Protein AF-A0A3C0ADA9-F1 (afdb_monomer)

pLDDT: mean 88.74, std 12.36, range [46.91, 98.25]

Sequence (125 aa):
QNPIEQEGTYPLPEAQMDRFLLYVNVDYPVSENELAILRLVRKEKASQGQQLPTPVPQEAIFAARKQIFDIQVAAAAEQYIVDLVLATRHPDRFEGKLSHWIRLGASPRGTLALDAAARAHAWLN

Foldseek 3Di:
DPPDDPPDDDPDPPVRVLVDLDDDDDDDDDPVVVVVVVVVVVVVVVDDDDPDPDDDDPVVVVVLVVQLVPDDDDPVVLVVLVVVQVCLVPVVVDDDCSVVVRPDTRDVSSSVSCSSVVSNVVSVD

Structure (mmCIF, N/CA/C/O backbone):
data_AF-A0A3C0ADA9-F1
#
_entry.id   AF-A0A3C0ADA9-F1
#
loop_
_atom_site.group_PDB
_atom_site.id
_atom_site.type_symbol
_atom_site.label_atom_id
_atom_site.label_alt_id
_atom_site.label_comp_id
_atom_site.label_asym_id
_atom_site.label_entity_id
_atom_site.label_seq_id
_atom_site.pdbx_PDB_ins_code
_atom_site.Cartn_x
_atom_site.Cartn_y
_atom_site.Cartn_z
_atom_site.occupancy
_atom_site.B_iso_or_equiv
_atom_site.auth_seq_id
_atom_site.auth_comp_id
_atom_site.auth_asym_id
_atom_site.auth_atom_id
_atom_site.pdbx_PDB_model_num
ATOM 1 N N . GLN A 1 1 ? -5.034 15.742 4.633 1.00 48.56 1 GLN A N 1
ATOM 2 C CA . GLN A 1 1 ? -4.934 17.203 4.435 1.00 48.56 1 GLN A CA 1
ATOM 3 C C . GLN A 1 1 ? -6.313 17.760 4.721 1.00 48.56 1 GLN A C 1
ATOM 5 O O . GLN A 1 1 ? -7.262 17.198 4.193 1.00 48.56 1 GLN A O 1
ATOM 10 N N . ASN A 1 2 ? -6.443 18.745 5.611 1.00 46.91 2 ASN A N 1
ATOM 11 C CA . ASN A 1 2 ? -7.741 19.350 5.903 1.00 46.91 2 ASN A CA 1
ATOM 12 C C . ASN A 1 2 ? 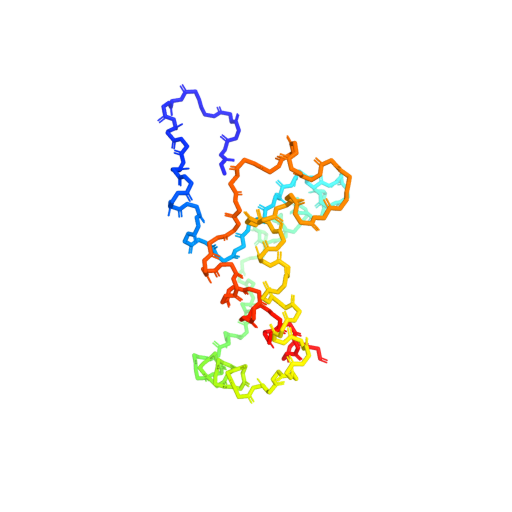-8.020 20.411 4.820 1.00 46.91 2 ASN A C 1
ATOM 14 O O . ASN A 1 2 ? -7.253 21.370 4.743 1.00 46.91 2 ASN A O 1
ATOM 18 N N . PRO A 1 3 ? -9.035 20.259 3.952 1.00 53.28 3 PRO A N 1
ATOM 19 C CA . PRO A 1 3 ? -9.200 21.117 2.771 1.00 53.28 3 PRO A CA 1
ATOM 20 C C . PRO A 1 3 ? -9.536 22.591 3.070 1.00 53.28 3 PRO A C 1
ATOM 22 O O . PRO A 1 3 ? -9.662 23.376 2.135 1.00 53.28 3 PRO A O 1
ATOM 25 N N . ILE A 1 4 ? -9.731 22.967 4.341 1.00 53.97 4 ILE A N 1
ATOM 26 C CA . ILE A 1 4 ? -10.377 24.230 4.749 1.00 53.97 4 ILE A CA 1
ATOM 27 C C . ILE A 1 4 ? -9.497 25.077 5.698 1.00 53.97 4 ILE A C 1
ATOM 29 O O . ILE A 1 4 ? -9.974 26.033 6.302 1.00 53.97 4 ILE A O 1
ATOM 33 N N . GLU A 1 5 ? -8.206 24.780 5.855 1.00 51.12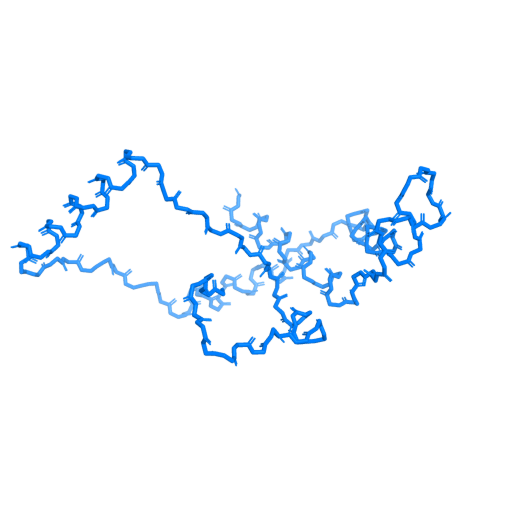 5 GLU A N 1
ATOM 34 C CA . GLU A 1 5 ? -7.333 25.584 6.728 1.00 51.12 5 GLU A CA 1
ATOM 35 C C . GLU A 1 5 ? -6.620 26.698 5.941 1.00 51.12 5 GLU A C 1
ATOM 37 O O . GLU A 1 5 ? -5.759 26.441 5.103 1.00 51.12 5 GLU A O 1
ATOM 42 N N . GLN A 1 6 ? -6.999 27.955 6.219 1.00 53.78 6 GLN A N 1
ATOM 43 C CA . GLN A 1 6 ? -6.448 29.179 5.607 1.00 53.78 6 GLN A CA 1
ATOM 44 C C . GLN A 1 6 ? -5.078 29.605 6.175 1.00 53.78 6 GLN A C 1
ATOM 46 O O . GLN A 1 6 ? -4.526 30.623 5.760 1.00 53.78 6 GLN A O 1
ATOM 51 N N . GLU A 1 7 ? -4.496 28.830 7.089 1.00 55.28 7 GLU A N 1
ATOM 52 C CA . GLU A 1 7 ? -3.174 29.094 7.654 1.00 55.28 7 GLU A CA 1
ATOM 53 C C . GLU A 1 7 ? -2.134 28.142 7.054 1.00 55.28 7 GLU A C 1
ATOM 55 O O . GLU A 1 7 ? -2.023 26.988 7.450 1.00 55.28 7 GLU A O 1
ATOM 60 N N . GLY A 1 8 ? -1.365 28.639 6.079 1.00 55.75 8 GLY A N 1
ATOM 61 C CA . GLY A 1 8 ? 0.023 28.229 5.826 1.00 55.75 8 GLY A CA 1
ATOM 62 C C . GLY A 1 8 ? 0.356 26.732 5.848 1.00 55.75 8 GLY A C 1
ATOM 63 O O . GLY A 1 8 ? 1.415 26.361 6.354 1.00 55.75 8 GLY A O 1
ATOM 64 N N . THR A 1 9 ? -0.491 25.860 5.302 1.00 60.62 9 THR A N 1
ATOM 65 C CA . THR A 1 9 ? -0.131 24.450 5.140 1.00 60.62 9 THR A CA 1
ATOM 66 C C . THR A 1 9 ? 0.785 24.306 3.929 1.00 60.62 9 THR A C 1
ATOM 68 O O . THR A 1 9 ? 0.361 24.355 2.777 1.00 60.62 9 THR A O 1
ATOM 71 N N . TYR A 1 10 ? 2.083 24.144 4.187 1.00 67.81 10 TYR A N 1
ATOM 72 C CA . TYR A 1 10 ? 3.028 23.774 3.140 1.00 67.81 10 TYR A CA 1
ATOM 73 C C . TYR A 1 10 ? 2.737 22.329 2.724 1.00 67.81 10 TYR A C 1
ATOM 75 O O . TYR A 1 10 ? 2.815 21.435 3.576 1.00 67.81 10 TYR A O 1
ATOM 83 N N . PRO A 1 11 ? 2.383 22.065 1.452 1.00 69.62 11 PRO A N 1
ATOM 84 C CA . PRO A 1 11 ? 2.209 20.697 0.998 1.00 69.62 11 PRO A CA 1
ATOM 85 C C . PRO A 1 11 ? 3.509 19.929 1.242 1.00 69.62 11 PRO A C 1
ATOM 87 O O . PRO A 1 11 ? 4.607 20.451 1.033 1.00 69.62 11 PRO A O 1
ATOM 90 N N . LEU A 1 12 ? 3.378 18.691 1.723 1.00 80.12 12 LEU A N 1
ATOM 91 C CA . LEU A 1 12 ? 4.521 17.796 1.872 1.00 80.12 12 LEU A CA 1
ATOM 92 C C . LEU A 1 12 ? 5.222 17.687 0.513 1.00 80.12 12 LEU A C 1
ATOM 94 O O . LEU A 1 12 ? 4.558 17.323 -0.458 1.00 80.12 12 LEU A O 1
ATOM 98 N N . PRO A 1 13 ? 6.535 17.964 0.434 1.00 84.06 13 PRO A N 1
ATOM 99 C CA . PRO A 1 13 ? 7.279 17.759 -0.798 1.00 84.06 13 PRO A CA 1
ATOM 100 C C . PRO A 1 13 ? 7.132 16.315 -1.279 1.00 84.06 13 PRO A C 1
ATOM 102 O O . PRO A 1 13 ? 7.032 15.389 -0.470 1.00 84.0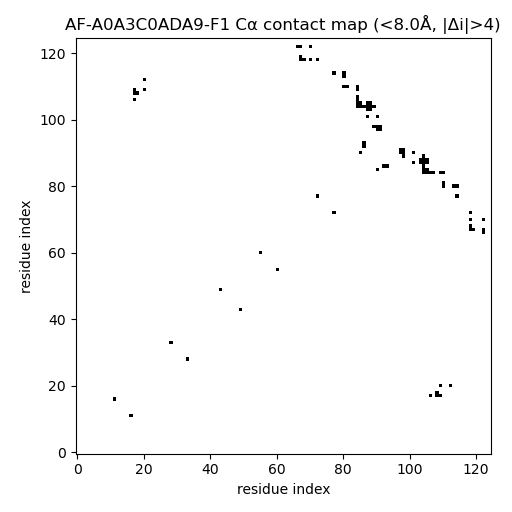6 13 PRO A O 1
ATOM 105 N N . GLU A 1 14 ? 7.203 16.093 -2.584 1.00 82.25 14 GLU A N 1
ATOM 106 C CA . GLU A 1 14 ? 7.002 14.785 -3.212 1.00 82.25 14 GLU A CA 1
ATOM 107 C C . GLU A 1 14 ? 7.980 13.737 -2.660 1.00 82.25 14 GLU A C 1
ATOM 109 O O . GLU A 1 14 ? 7.602 12.602 -2.381 1.00 82.25 14 GLU A O 1
ATOM 114 N N . ALA A 1 15 ? 9.222 14.145 -2.381 1.00 83.75 15 ALA A N 1
ATOM 115 C CA . ALA A 1 15 ? 10.231 13.290 -1.755 1.00 83.75 15 ALA A CA 1
ATOM 116 C C . ALA A 1 15 ? 9.860 12.836 -0.327 1.00 83.75 15 ALA A C 1
ATOM 118 O O . ALA A 1 15 ? 10.354 11.814 0.152 1.00 83.75 15 ALA A O 1
ATOM 119 N N . GLN A 1 16 ? 9.019 13.597 0.379 1.00 86.00 16 GLN A N 1
ATOM 120 C CA . GLN A 1 16 ? 8.466 13.200 1.675 1.00 86.00 16 GLN A CA 1
ATOM 121 C C . GLN A 1 16 ? 7.227 12.322 1.501 1.00 86.00 16 GLN A C 1
ATOM 123 O O . GLN A 1 16 ? 7.071 11.354 2.241 1.00 86.00 16 GLN A O 1
ATOM 128 N N . MET A 1 17 ? 6.379 12.612 0.510 1.00 86.88 17 MET A N 1
ATOM 129 C CA . MET A 1 17 ? 5.213 11.780 0.193 1.00 86.88 17 MET A CA 1
ATOM 130 C C . MET A 1 17 ? 5.609 10.354 -0.208 1.00 86.88 17 MET A C 1
ATOM 132 O O . MET A 1 17 ? 4.977 9.400 0.232 1.00 86.88 17 MET A O 1
ATOM 136 N N . ASP A 1 18 ? 6.717 10.196 -0.933 1.00 91.19 18 ASP A N 1
ATOM 137 C CA . ASP A 1 18 ? 7.283 8.898 -1.330 1.00 91.19 18 ASP A CA 1
ATOM 138 C C . ASP A 1 18 ? 7.676 8.005 -0.132 1.00 91.19 18 ASP A C 1
ATOM 140 O O . ASP A 1 18 ? 7.958 6.809 -0.270 1.00 91.19 18 ASP A O 1
ATOM 144 N N . ARG A 1 19 ? 7.696 8.566 1.090 1.00 92.31 19 ARG A N 1
ATOM 145 C CA . ARG A 1 19 ? 7.944 7.791 2.306 1.00 92.31 19 ARG A CA 1
ATOM 146 C C . ARG A 1 19 ? 6.732 7.016 2.815 1.00 92.31 19 ARG A C 1
ATOM 148 O O . ARG A 1 19 ? 6.930 6.063 3.572 1.00 92.31 19 ARG A O 1
ATOM 155 N N . PHE A 1 20 ? 5.526 7.385 2.399 1.00 94.06 20 PHE A N 1
ATOM 156 C CA . PHE A 1 20 ? 4.292 6.723 2.803 1.00 94.06 20 PHE A CA 1
ATOM 157 C C . PHE A 1 20 ? 4.004 5.515 1.908 1.00 94.06 20 PHE A C 1
ATOM 159 O O . PHE A 1 20 ? 4.225 5.560 0.703 1.00 94.06 20 PHE A O 1
ATOM 166 N N . LEU A 1 21 ? 3.514 4.424 2.507 1.00 93.94 21 LEU A N 1
ATOM 167 C CA . LEU A 1 21 ? 3.216 3.185 1.777 1.00 93.94 21 LEU A CA 1
ATOM 168 C C . LEU A 1 21 ? 2.016 3.351 0.834 1.00 93.94 21 LEU A C 1
ATOM 170 O O . LEU A 1 21 ? 2.036 2.852 -0.285 1.00 93.94 21 LEU A O 1
ATOM 174 N N . LEU A 1 22 ? 0.967 4.024 1.312 1.00 92.94 22 LEU A N 1
ATOM 175 C CA . LEU A 1 22 ? -0.305 4.185 0.616 1.00 92.94 22 LEU A CA 1
ATOM 176 C C . LEU A 1 22 ? -0.789 5.626 0.741 1.00 92.94 22 LEU A C 1
ATOM 178 O O . LEU A 1 22 ? -0.654 6.253 1.794 1.00 92.94 22 LEU A O 1
ATOM 182 N N . TYR A 1 23 ? -1.409 6.111 -0.329 1.00 91.12 23 TYR A N 1
ATOM 183 C CA . TYR A 1 23 ? -2.228 7.313 -0.317 1.00 91.12 23 TYR A CA 1
ATOM 184 C C . TYR A 1 23 ? -3.699 6.891 -0.331 1.00 91.12 23 TYR A C 1
ATOM 186 O O . TYR A 1 23 ? -4.131 6.191 -1.245 1.00 91.12 23 TYR A O 1
ATOM 194 N N . VAL A 1 24 ? -4.459 7.293 0.690 1.00 91.25 24 VAL A N 1
ATOM 195 C CA . VAL A 1 24 ? -5.887 6.975 0.820 1.00 91.25 24 VAL A CA 1
ATOM 196 C C . VAL A 1 24 ? -6.673 8.277 0.757 1.00 91.25 24 VAL A C 1
ATOM 198 O O . VAL A 1 24 ? -6.489 9.146 1.611 1.00 91.25 24 VAL A O 1
ATOM 201 N N . ASN A 1 25 ? -7.541 8.406 -0.248 1.00 89.62 25 ASN A N 1
ATOM 202 C CA . ASN A 1 25 ? -8.507 9.496 -0.307 1.00 89.62 25 ASN A CA 1
ATOM 203 C C . ASN A 1 25 ? -9.776 9.090 0.450 1.00 89.62 25 ASN A C 1
ATOM 205 O O . ASN A 1 25 ? -10.335 8.027 0.182 1.00 89.62 25 ASN A O 1
ATOM 209 N N . VAL A 1 26 ? -10.204 9.916 1.402 1.00 87.25 26 VAL A N 1
ATOM 210 C CA . VAL A 1 26 ? -11.390 9.667 2.229 1.00 87.25 26 VAL A CA 1
ATOM 211 C C . VAL A 1 26 ? -12.374 10.799 1.987 1.00 87.25 26 VAL A C 1
ATOM 213 O O . VAL A 1 26 ? -12.146 11.922 2.433 1.00 87.25 26 VAL A O 1
ATOM 216 N N . ASP A 1 27 ? -13.457 10.487 1.282 1.00 88.62 27 ASP A N 1
ATOM 217 C CA . ASP A 1 27 ? -14.559 11.419 1.055 1.00 88.62 27 ASP A CA 1
ATOM 218 C C . ASP A 1 27 ? -15.560 11.397 2.220 1.00 88.62 27 ASP A C 1
ATOM 220 O O . ASP A 1 27 ? -15.531 10.519 3.091 1.00 88.62 27 ASP A O 1
ATOM 224 N N . TYR A 1 28 ? -16.475 12.369 2.232 1.00 89.75 28 TYR A N 1
ATOM 225 C CA . TYR A 1 28 ? -17.569 12.385 3.199 1.00 89.75 28 TYR A CA 1
ATOM 226 C C . TYR A 1 28 ? -18.467 11.147 3.039 1.00 89.75 28 TYR A C 1
ATOM 228 O O . TYR A 1 28 ? -18.766 10.737 1.912 1.00 89.75 28 TYR A O 1
ATOM 236 N N . PRO A 1 29 ? -18.923 10.545 4.150 1.00 90.38 29 PRO A N 1
ATOM 237 C CA . PRO A 1 29 ? -19.805 9.388 4.098 1.00 90.38 29 PRO A CA 1
ATOM 238 C C . PRO A 1 29 ? -21.166 9.757 3.490 1.00 90.38 29 PRO A C 1
ATOM 240 O O . PRO A 1 29 ? -21.656 10.880 3.605 1.00 90.38 29 PRO A O 1
ATOM 243 N N . VAL A 1 30 ? -21.820 8.775 2.869 1.00 94.12 30 VAL A N 1
ATOM 244 C CA . VAL A 1 30 ? -23.211 8.919 2.415 1.00 94.12 30 VAL A CA 1
ATOM 245 C C . VAL A 1 30 ? 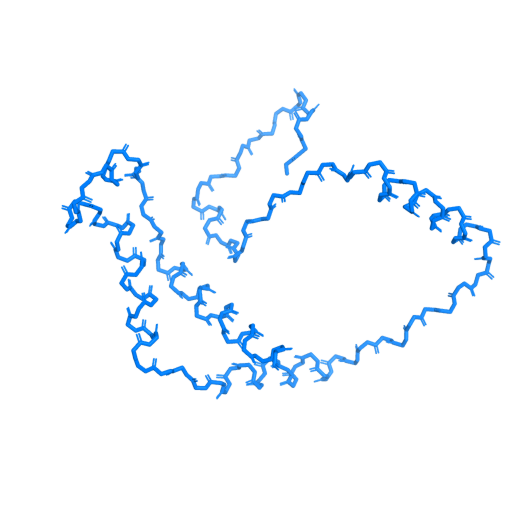-24.168 9.080 3.601 1.00 94.12 30 VAL A C 1
ATOM 247 O O . VAL A 1 30 ? -23.864 8.659 4.717 1.00 94.12 30 VAL A O 1
ATOM 250 N N . SER A 1 31 ? -25.359 9.636 3.354 1.00 94.38 31 SER A N 1
ATOM 251 C CA . SER A 1 31 ? -26.346 9.963 4.401 1.00 94.38 31 SER A CA 1
ATOM 252 C C . SER A 1 31 ? -26.673 8.796 5.345 1.00 94.38 31 SER A C 1
ATOM 254 O O . SER A 1 31 ? -26.816 9.001 6.550 1.00 94.38 31 SER A O 1
ATOM 256 N N . GLU A 1 32 ? -26.746 7.568 4.828 1.00 94.69 32 GLU A N 1
ATOM 257 C CA . GLU A 1 32 ? -27.012 6.370 5.633 1.00 94.69 32 GLU A CA 1
ATOM 258 C C . GLU A 1 32 ? -25.879 6.071 6.625 1.00 94.69 32 GLU A C 1
ATOM 260 O O . GLU A 1 32 ? -26.135 5.794 7.799 1.00 94.69 32 GLU A O 1
ATOM 265 N N . ASN A 1 33 ? -24.628 6.195 6.171 1.00 93.81 33 ASN A N 1
ATOM 266 C CA . ASN A 1 33 ? -23.438 6.013 6.998 1.00 93.81 33 ASN A CA 1
ATOM 267 C C . ASN A 1 33 ? -23.315 7.138 8.028 1.00 93.81 33 ASN A C 1
ATOM 269 O O . ASN A 1 33 ? -23.026 6.865 9.189 1.00 93.81 33 ASN A O 1
ATOM 273 N N . GLU A 1 34 ? -23.615 8.380 7.645 1.00 95.06 34 GLU A N 1
ATOM 274 C CA . GLU A 1 34 ? -23.640 9.526 8.562 1.00 95.06 34 GLU A CA 1
ATOM 275 C C . GLU A 1 34 ? -24.664 9.310 9.692 1.00 95.06 34 GLU A C 1
ATOM 277 O O . GLU A 1 34 ? -24.367 9.489 10.877 1.00 95.06 34 GLU A O 1
ATOM 282 N N . LEU A 1 35 ? -25.866 8.826 9.352 1.00 95.44 35 LEU A N 1
ATOM 283 C CA . LEU A 1 35 ? -26.891 8.486 10.337 1.00 95.44 35 LEU A CA 1
ATOM 284 C C . LEU A 1 35 ? -26.463 7.314 11.235 1.00 95.44 35 LEU A C 1
ATOM 286 O O . LEU A 1 35 ? -26.754 7.321 12.436 1.00 95.44 35 LEU A O 1
ATOM 290 N N . ALA A 1 36 ? -25.782 6.310 10.676 1.00 94.88 36 ALA A N 1
ATOM 291 C CA . ALA A 1 36 ? -25.238 5.189 11.436 1.00 94.88 36 ALA A CA 1
ATOM 292 C C . ALA A 1 36 ? -24.159 5.651 12.427 1.00 94.88 36 ALA A C 1
ATOM 294 O O . ALA A 1 36 ? -24.218 5.267 13.595 1.00 94.88 36 ALA A O 1
ATOM 295 N N . ILE A 1 37 ? -23.250 6.535 12.004 1.00 92.81 37 ILE A N 1
ATOM 296 C CA . ILE A 1 37 ? -22.225 7.156 12.855 1.00 92.81 37 ILE A CA 1
ATOM 297 C C . ILE A 1 37 ? -22.889 7.942 13.990 1.00 92.81 37 ILE A C 1
ATOM 299 O O . ILE A 1 37 ? -22.557 7.742 15.160 1.00 92.81 37 ILE A O 1
ATOM 303 N N . LEU A 1 38 ? -23.892 8.772 13.683 1.00 94.06 38 LEU A N 1
ATOM 304 C CA . LEU A 1 38 ? -24.632 9.535 14.692 1.00 94.06 38 LEU A CA 1
ATOM 305 C C . LEU A 1 38 ? -25.279 8.618 15.739 1.00 94.06 38 LEU A C 1
ATOM 307 O O . LEU A 1 38 ? -25.209 8.889 16.943 1.00 94.06 38 LEU A O 1
ATOM 311 N N . ARG A 1 39 ? -25.916 7.527 15.296 1.00 93.88 39 ARG A N 1
ATOM 312 C CA . ARG A 1 39 ? -26.538 6.534 16.187 1.00 93.88 39 ARG A CA 1
ATOM 313 C C . ARG A 1 39 ? -25.497 5.794 17.026 1.00 93.88 39 ARG A C 1
ATOM 315 O O . ARG A 1 39 ? -25.738 5.601 18.218 1.00 93.88 39 ARG A O 1
ATOM 322 N N . LEU A 1 40 ? -24.364 5.419 16.432 1.00 89.38 40 LEU A N 1
ATOM 323 C CA . LEU A 1 40 ? -23.258 4.739 17.104 1.00 89.38 40 LEU A CA 1
ATOM 324 C C . LEU A 1 40 ? -22.698 5.601 18.240 1.00 89.38 40 LEU A C 1
ATOM 326 O O . LEU A 1 40 ? -22.742 5.183 19.393 1.00 89.38 40 LEU A O 1
ATOM 330 N N . VAL A 1 41 ? -22.297 6.840 17.943 1.00 88.94 41 VAL A N 1
ATOM 331 C CA . VAL A 1 41 ? -21.724 7.768 18.934 1.00 88.94 41 VAL A CA 1
ATOM 332 C C . VAL A 1 41 ? -22.726 8.088 20.047 1.00 88.94 41 VAL A C 1
ATOM 334 O O . VAL A 1 41 ? -22.360 8.195 21.219 1.00 88.94 41 VAL A O 1
ATOM 337 N N . ARG A 1 42 ? -24.020 8.227 19.716 1.00 89.56 42 ARG A N 1
ATOM 338 C CA . ARG A 1 42 ? -25.071 8.425 20.727 1.00 89.56 42 ARG A CA 1
ATOM 339 C C . ARG A 1 42 ? -25.190 7.218 21.657 1.00 89.56 42 ARG A C 1
ATOM 341 O O . ARG A 1 42 ? -25.342 7.410 22.862 1.00 89.56 42 ARG A O 1
ATOM 348 N N . LYS A 1 43 ? -25.135 6.002 21.106 1.00 87.31 43 LYS A N 1
ATOM 349 C CA . LYS A 1 43 ? -25.175 4.760 21.883 1.00 87.31 43 LYS A CA 1
ATOM 350 C C . LYS A 1 43 ? -23.967 4.680 22.815 1.00 87.31 43 LYS A C 1
ATOM 352 O O . LYS A 1 43 ? -24.179 4.528 24.009 1.00 87.31 43 LYS A O 1
ATOM 357 N N . GLU A 1 44 ? -22.758 4.889 22.296 1.00 84.69 44 GLU A N 1
ATOM 358 C CA . GLU A 1 44 ? -21.504 4.862 23.067 1.00 84.69 44 GLU A CA 1
ATOM 359 C C . GLU A 1 44 ? -21.523 5.836 24.252 1.00 84.69 44 GLU A C 1
ATOM 361 O O . GLU A 1 44 ? -21.153 5.460 25.360 1.00 84.69 44 GLU A O 1
A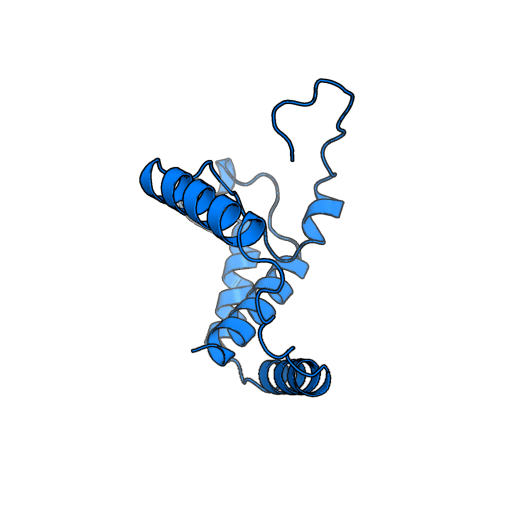TOM 366 N N . LYS A 1 45 ? -22.027 7.065 24.057 1.00 83.75 45 LYS A N 1
ATOM 367 C CA . LYS A 1 45 ? -22.157 8.062 25.137 1.00 83.75 45 LYS A CA 1
ATOM 368 C C . LYS A 1 45 ? -23.198 7.694 26.197 1.00 83.75 45 LYS A C 1
ATOM 370 O O . LYS A 1 45 ? -23.065 8.118 27.342 1.00 83.75 45 LYS A O 1
ATOM 375 N N . ALA A 1 46 ? -24.249 6.964 25.820 1.00 82.88 46 ALA A N 1
ATOM 376 C CA . ALA A 1 46 ? -25.299 6.531 26.740 1.00 82.88 46 ALA A CA 1
ATOM 377 C C . ALA A 1 46 ? -24.889 5.286 27.547 1.00 82.88 46 ALA A C 1
ATOM 379 O O . ALA A 1 46 ? -25.311 5.125 28.691 1.00 82.88 46 ALA A O 1
ATOM 380 N N . SER A 1 47 ? -24.058 4.413 26.975 1.00 74.44 47 SER A N 1
ATOM 381 C CA . SER A 1 47 ? -23.507 3.247 27.664 1.00 74.44 47 SER A CA 1
ATOM 382 C C . SER A 1 47 ? -22.246 3.609 28.454 1.00 74.44 47 SER A C 1
ATOM 384 O O . SER A 1 47 ? -21.143 3.629 27.915 1.00 74.44 47 SER A O 1
ATOM 386 N N . GLN A 1 48 ? -22.388 3.841 29.762 1.00 61.38 48 GLN A N 1
ATOM 387 C CA . GLN A 1 48 ? -21.242 3.828 30.676 1.00 61.38 48 GLN A CA 1
ATOM 388 C C . GLN A 1 48 ? -20.679 2.400 30.744 1.00 61.38 48 GLN A C 1
ATOM 390 O O . GLN A 1 48 ? -21.284 1.525 31.355 1.00 61.38 48 GLN A O 1
ATOM 395 N N . GLY A 1 49 ? -19.533 2.152 30.106 1.00 63.03 49 GLY A N 1
ATOM 396 C CA . GLY A 1 49 ? -18.821 0.874 30.223 1.00 63.03 49 GLY A CA 1
ATOM 397 C C . GLY A 1 49 ? -19.062 -0.103 29.076 1.00 63.03 49 GLY A C 1
ATOM 398 O O . GLY A 1 49 ? -19.347 -1.277 29.301 1.00 63.03 49 GLY A O 1
ATOM 399 N N . GLN A 1 50 ? -18.922 0.359 27.835 1.00 66.31 50 GLN A N 1
ATOM 400 C CA . GLN A 1 50 ? -18.843 -0.557 26.705 1.00 66.31 50 GLN A CA 1
ATOM 401 C C . GLN A 1 50 ? -17.606 -1.451 26.864 1.00 66.31 50 GLN A C 1
ATOM 403 O O . GLN A 1 50 ? -16.485 -0.962 27.004 1.00 66.31 50 GLN A O 1
ATOM 408 N N . GLN A 1 51 ? -17.828 -2.765 26.897 1.00 70.75 51 GLN A N 1
ATOM 409 C CA . GLN A 1 51 ? -16.762 -3.751 27.011 1.00 70.75 51 GLN A CA 1
ATOM 410 C C . GLN A 1 51 ? -15.887 -3.639 25.761 1.00 70.75 51 GLN A C 1
ATOM 412 O O . GLN A 1 51 ? -16.339 -3.926 24.650 1.00 70.75 51 GLN A O 1
ATOM 417 N N . LEU A 1 52 ? -14.659 -3.149 25.937 1.00 75.31 52 LEU A N 1
ATOM 418 C CA . LEU A 1 52 ? -13.700 -3.073 24.845 1.00 75.31 52 LEU A CA 1
ATOM 419 C C . LEU A 1 52 ? -13.443 -4.491 24.320 1.00 75.31 52 LEU A C 1
ATOM 421 O O . LEU A 1 52 ? -13.358 -5.428 25.125 1.00 75.31 52 LEU A O 1
ATOM 425 N N . PRO A 1 53 ? -13.318 -4.670 22.995 1.00 81.31 53 PRO A N 1
ATOM 426 C CA . PRO A 1 53 ? -12.900 -5.950 22.452 1.00 81.31 53 PRO A CA 1
ATOM 427 C C . PRO A 1 53 ? -11.550 -6.341 23.055 1.00 81.31 53 PRO A C 1
ATOM 429 O O . PRO A 1 53 ? -10.718 -5.482 23.362 1.00 81.31 53 PRO A O 1
ATOM 432 N N . THR A 1 54 ? -11.337 -7.645 23.233 1.00 88.81 54 THR A N 1
ATOM 433 C CA . THR A 1 54 ? -10.060 -8.164 23.721 1.00 88.81 54 THR A CA 1
ATOM 434 C C . THR A 1 54 ? -8.936 -7.656 22.812 1.00 88.81 54 THR A C 1
ATOM 436 O O . THR A 1 54 ? -9.002 -7.882 21.600 1.00 88.81 54 THR A O 1
ATOM 439 N N . PRO A 1 55 ? -7.922 -6.958 23.357 1.00 91.75 55 PRO A N 1
ATOM 440 C CA . PRO A 1 55 ? -6.824 -6.453 22.550 1.00 91.75 55 PRO A CA 1
ATOM 441 C C . PRO A 1 55 ? -6.101 -7.591 21.832 1.00 91.75 55 PRO A C 1
ATOM 443 O O . PRO A 1 55 ? -5.882 -8.659 22.406 1.00 91.75 55 PRO A O 1
ATOM 446 N N . VAL A 1 56 ? -5.692 -7.348 20.587 1.00 93.00 56 VAL A N 1
ATOM 447 C CA . VAL A 1 56 ? -4.803 -8.272 19.877 1.00 93.00 56 VAL A CA 1
ATOM 448 C C . VAL A 1 56 ? -3.445 -8.259 20.589 1.00 93.00 56 VAL A C 1
ATOM 450 O O . VAL A 1 56 ? -2.869 -7.178 20.748 1.00 93.00 56 VAL A O 1
ATOM 453 N N . PRO A 1 57 ? -2.920 -9.418 21.031 1.00 95.75 57 PRO A N 1
ATOM 454 C CA . PRO A 1 57 ? -1.636 -9.469 21.715 1.00 95.75 57 PRO A CA 1
ATOM 455 C C . PRO A 1 57 ? -0.507 -9.056 20.766 1.00 95.75 57 PRO A C 1
ATOM 457 O O . PRO A 1 57 ? -0.536 -9.342 19.565 1.00 95.75 57 PRO A O 1
ATOM 460 N N . GLN A 1 58 ? 0.513 -8.393 21.305 1.00 96.69 58 GLN A N 1
ATOM 461 C CA . GLN A 1 58 ? 1.638 -7.886 20.519 1.00 96.69 58 GLN A CA 1
ATOM 462 C C . GLN A 1 58 ? 2.384 -9.021 19.795 1.00 96.69 58 GLN A C 1
ATOM 464 O O . GLN A 1 58 ? 2.852 -8.860 18.666 1.00 96.69 58 GLN A O 1
ATOM 469 N N . GLU A 1 59 ? 2.443 -10.193 20.420 1.00 97.44 59 GLU A N 1
ATOM 470 C CA . GLU A 1 59 ? 3.043 -11.408 19.884 1.00 97.44 59 GLU A CA 1
ATOM 471 C C . GLU A 1 59 ? 2.351 -11.855 18.593 1.00 97.44 59 GLU A C 1
ATOM 473 O O . GLU A 1 59 ? 3.031 -12.268 17.653 1.00 97.44 59 GLU A O 1
ATOM 478 N N . ALA A 1 60 ? 1.023 -11.707 18.504 1.00 96.19 60 ALA A N 1
ATOM 479 C CA . ALA A 1 60 ? 0.277 -12.029 17.290 1.00 96.19 60 ALA A CA 1
ATOM 480 C C . ALA A 1 60 ? 0.653 -11.089 16.136 1.00 96.19 60 ALA A C 1
ATOM 482 O O . ALA A 1 60 ? 0.816 -11.545 15.006 1.00 96.19 60 ALA A O 1
ATOM 483 N N . ILE A 1 61 ? 0.880 -9.800 16.414 1.00 96.19 61 ILE A N 1
ATOM 484 C CA . ILE A 1 61 ? 1.318 -8.826 15.401 1.00 96.19 61 ILE A CA 1
ATOM 485 C C . ILE A 1 61 ? 2.713 -9.191 14.874 1.00 96.19 61 ILE A C 1
ATOM 487 O O . ILE A 1 61 ? 2.953 -9.175 13.666 1.00 96.19 61 ILE A O 1
ATOM 491 N N . PHE A 1 62 ? 3.651 -9.543 15.758 1.00 96.88 62 PHE A N 1
ATOM 492 C CA . PHE A 1 62 ? 4.990 -9.953 15.329 1.00 96.88 62 PHE A CA 1
ATOM 493 C C . PHE A 1 62 ? 4.993 -11.287 14.585 1.00 96.88 62 PHE A C 1
ATOM 495 O O . PHE A 1 62 ? 5.747 -11.432 13.621 1.00 96.88 62 PHE A O 1
ATOM 502 N N . ALA A 1 63 ? 4.155 -12.238 14.998 1.00 97.44 63 ALA A N 1
ATOM 503 C CA . ALA A 1 63 ? 3.975 -13.496 14.286 1.00 97.44 63 ALA A CA 1
ATOM 504 C C . ALA A 1 63 ? 3.422 -13.255 12.873 1.00 97.44 63 ALA A C 1
ATOM 506 O O . ALA A 1 63 ? 4.018 -13.734 11.911 1.00 97.44 63 ALA A O 1
ATOM 507 N N . ALA A 1 64 ? 2.376 -12.432 12.735 1.00 97.00 64 ALA A N 1
ATOM 508 C CA . ALA A 1 64 ? 1.801 -12.069 11.440 1.00 97.00 64 ALA A CA 1
ATOM 509 C C . ALA A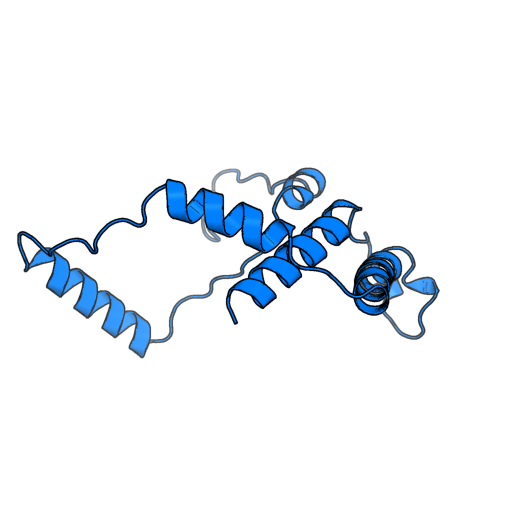 1 64 ? 2.838 -11.415 10.514 1.00 97.00 64 ALA A C 1
ATOM 511 O O . ALA A 1 64 ? 2.964 -11.791 9.355 1.00 97.00 64 ALA A O 1
ATOM 512 N N . ARG A 1 65 ? 3.664 -10.493 11.028 1.00 96.44 65 ARG A N 1
ATOM 513 C CA . ARG A 1 65 ? 4.738 -9.865 10.233 1.00 96.44 65 ARG A CA 1
ATOM 514 C C . ARG A 1 65 ? 5.755 -10.871 9.692 1.00 96.44 65 ARG A C 1
ATOM 516 O O . ARG A 1 65 ? 6.207 -10.699 8.565 1.00 96.44 65 ARG A O 1
ATOM 523 N N . LYS A 1 66 ? 6.122 -11.889 10.480 1.00 97.12 66 LYS A N 1
ATOM 524 C CA . LYS A 1 66 ? 7.018 -12.966 10.025 1.00 97.12 66 LYS A CA 1
ATOM 525 C C . LYS A 1 66 ? 6.344 -13.814 8.953 1.00 97.12 66 LYS A C 1
ATOM 527 O O . LYS A 1 66 ? 6.912 -13.999 7.890 1.00 97.12 66 LYS A O 1
ATOM 532 N N . GLN A 1 67 ? 5.099 -14.221 9.193 1.00 97.69 67 GLN A N 1
ATOM 533 C CA . GLN A 1 67 ? 4.327 -15.007 8.232 1.00 97.69 67 GLN A CA 1
ATOM 534 C C . GLN A 1 67 ? 4.166 -14.282 6.892 1.00 97.69 67 GLN A C 1
ATOM 536 O O . GLN A 1 67 ? 4.377 -14.892 5.854 1.00 97.69 67 GLN A O 1
ATOM 541 N N . ILE A 1 68 ? 3.864 -12.978 6.905 1.00 97.69 68 ILE A N 1
ATOM 542 C CA . ILE A 1 68 ? 3.783 -12.151 5.691 1.00 97.69 68 ILE A CA 1
ATOM 543 C C . ILE A 1 68 ? 5.131 -12.102 4.962 1.00 97.69 68 ILE A C 1
ATOM 545 O O . ILE A 1 68 ? 5.157 -12.110 3.736 1.00 97.69 68 ILE A O 1
ATOM 549 N N . PHE A 1 69 ? 6.246 -12.031 5.693 1.00 94.56 69 PHE A N 1
ATOM 550 C CA . PHE A 1 69 ? 7.584 -12.014 5.100 1.00 94.56 69 PHE A CA 1
ATOM 551 C C . PHE A 1 69 ? 7.949 -13.349 4.436 1.00 94.56 69 PHE A C 1
ATOM 553 O O . PHE A 1 69 ? 8.621 -13.353 3.410 1.00 94.56 69 PHE A O 1
ATOM 560 N N . ASP A 1 70 ? 7.464 -14.460 4.987 1.00 96.38 70 ASP A N 1
ATOM 561 C CA . ASP A 1 70 ? 7.738 -15.806 4.479 1.00 96.38 70 ASP A CA 1
ATOM 562 C C . ASP A 1 70 ? 6.878 -16.180 3.253 1.00 96.38 70 ASP A C 1
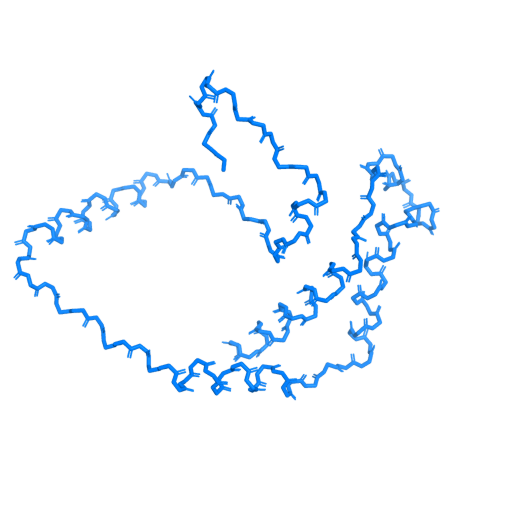ATOM 564 O O . ASP A 1 70 ? 7.137 -17.201 2.603 1.00 96.38 70 ASP A O 1
ATOM 568 N N . ILE A 1 71 ? 5.875 -15.360 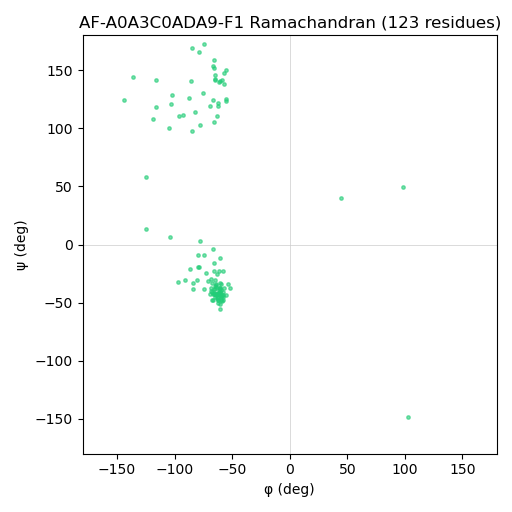2.898 1.00 96.62 71 ILE A N 1
ATOM 569 C CA . ILE A 1 71 ? 5.060 -15.561 1.693 1.00 96.62 71 ILE A CA 1
ATOM 570 C C . ILE A 1 71 ? 5.942 -15.463 0.453 1.00 96.62 71 ILE A C 1
ATOM 572 O O . ILE A 1 71 ? 6.519 -14.420 0.144 1.00 96.62 71 ILE A O 1
ATOM 576 N N . GLN A 1 72 ? 5.981 -16.564 -0.291 1.00 96.19 72 GLN A N 1
ATOM 577 C CA . GLN A 1 72 ? 6.700 -16.654 -1.551 1.00 96.19 72 GLN A CA 1
ATOM 578 C C . GLN A 1 72 ? 5.930 -15.928 -2.651 1.00 96.19 72 GLN A C 1
ATOM 580 O O . GLN A 1 72 ? 4.740 -16.171 -2.862 1.00 96.19 72 GLN A O 1
ATOM 585 N N . VAL A 1 73 ? 6.630 -15.062 -3.377 1.00 96.19 73 VAL A N 1
ATOM 586 C CA . VAL A 1 73 ? 6.103 -14.371 -4.552 1.00 96.19 73 VAL A CA 1
ATOM 587 C C . VAL A 1 73 ? 6.662 -15.073 -5.784 1.00 96.19 73 VAL A C 1
ATOM 589 O O . VAL A 1 73 ? 7.858 -15.330 -5.881 1.00 96.19 73 VAL A O 1
ATOM 592 N N . ALA A 1 74 ? 5.796 -15.446 -6.724 1.00 97.81 74 ALA A N 1
ATOM 593 C CA . ALA A 1 74 ? 6.249 -16.073 -7.960 1.00 97.81 74 ALA A CA 1
ATOM 594 C C . ALA A 1 74 ? 7.098 -15.084 -8.776 1.00 97.81 74 ALA A C 1
ATOM 596 O O . ALA A 1 74 ? 6.722 -13.919 -8.899 1.00 97.81 74 ALA A O 1
ATOM 597 N N . ALA A 1 75 ? 8.170 -15.556 -9.421 1.00 98.00 75 ALA A N 1
ATOM 598 C CA . ALA A 1 75 ? 9.074 -14.707 -10.210 1.00 98.00 75 ALA A CA 1
ATOM 599 C C . ALA A 1 75 ? 8.348 -13.853 -11.273 1.00 98.00 75 ALA A C 1
ATOM 601 O O . ALA A 1 75 ? 8.717 -12.710 -11.526 1.00 98.00 75 ALA A O 1
ATOM 602 N N . ALA A 1 76 ? 7.266 -14.377 -11.863 1.00 98.25 76 ALA A N 1
ATOM 603 C CA . ALA A 1 76 ? 6.432 -13.624 -12.800 1.00 98.25 76 ALA A CA 1
ATOM 604 C C . ALA A 1 76 ? 5.740 -12.413 -12.145 1.00 98.25 76 ALA A C 1
ATOM 606 O O . ALA A 1 76 ? 5.617 -11.364 -12.771 1.00 98.25 76 ALA A O 1
ATOM 607 N N . ALA A 1 77 ? 5.306 -12.538 -10.888 1.00 97.62 77 ALA A N 1
ATOM 608 C CA . ALA A 1 77 ? 4.696 -11.444 -10.141 1.00 97.62 77 ALA A CA 1
ATOM 609 C C . ALA A 1 77 ? 5.742 -10.410 -9.692 1.00 97.62 77 ALA A C 1
ATOM 611 O O . ALA A 1 77 ? 5.480 -9.214 -9.783 1.00 97.62 77 ALA A O 1
ATOM 612 N N . GLU A 1 78 ? 6.937 -10.848 -9.282 1.00 97.50 78 GLU A N 1
ATOM 613 C CA . GLU A 1 78 ? 8.055 -9.941 -8.980 1.00 97.50 78 GLU A CA 1
ATOM 614 C C . GLU A 1 78 ? 8.420 -9.092 -10.202 1.00 97.50 78 GLU A C 1
ATOM 616 O O . GLU A 1 78 ? 8.484 -7.863 -10.116 1.00 97.50 78 GLU A O 1
ATOM 621 N N . GLN A 1 79 ? 8.581 -9.740 -11.362 1.00 98.19 79 GLN A N 1
ATOM 622 C CA . GLN A 1 79 ? 8.872 -9.050 -12.615 1.00 98.19 79 GLN A CA 1
ATOM 623 C C . GLN A 1 79 ? 7.744 -8.087 -12.990 1.00 98.19 79 GLN A C 1
ATOM 625 O O . GLN A 1 79 ? 8.011 -6.944 -13.347 1.00 98.19 79 GLN A O 1
ATOM 630 N N . TYR A 1 80 ? 6.488 -8.501 -12.827 1.00 98.12 80 TYR A N 1
ATOM 631 C CA . TYR A 1 80 ? 5.342 -7.644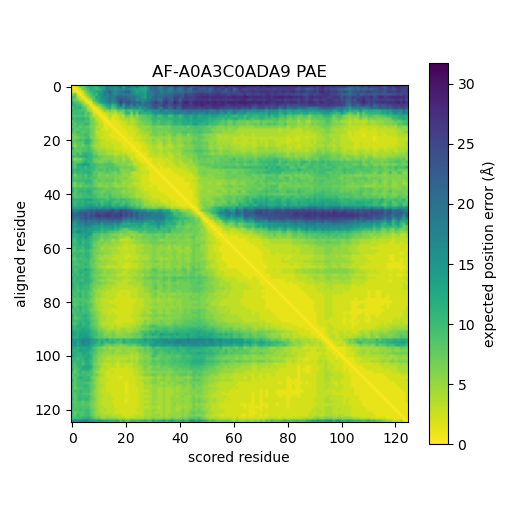 -13.108 1.00 98.12 80 TYR A CA 1
ATOM 632 C C . TYR A 1 80 ? 5.320 -6.378 -12.236 1.00 98.12 80 TYR A C 1
ATOM 634 O O . TYR A 1 80 ? 5.074 -5.284 -12.743 1.00 98.12 80 TYR A O 1
ATOM 642 N N . ILE A 1 81 ? 5.638 -6.486 -10.940 1.00 97.81 81 ILE A N 1
ATOM 643 C CA . ILE A 1 81 ? 5.759 -5.320 -10.048 1.00 97.81 81 ILE A CA 1
ATOM 644 C C . ILE A 1 81 ? 6.855 -4.367 -10.550 1.00 97.81 81 ILE A C 1
ATOM 646 O O . ILE A 1 81 ? 6.660 -3.147 -10.568 1.00 97.81 81 ILE A O 1
ATOM 650 N N . VAL A 1 82 ? 8.003 -4.905 -10.970 1.00 97.44 82 VAL A N 1
ATOM 651 C CA . VAL A 1 82 ? 9.099 -4.107 -11.537 1.00 97.44 82 VAL A CA 1
ATOM 652 C C . VAL A 1 82 ? 8.668 -3.423 -12.834 1.00 97.44 82 VAL A C 1
ATOM 654 O O . VAL A 1 82 ? 8.892 -2.220 -12.981 1.00 97.44 82 VAL A O 1
ATOM 657 N N . ASP A 1 83 ? 8.010 -4.149 -13.735 1.00 96.56 83 ASP A N 1
ATOM 658 C CA . ASP A 1 83 ? 7.554 -3.641 -15.030 1.00 96.56 83 ASP A CA 1
ATOM 659 C C . ASP A 1 83 ? 6.553 -2.494 -14.865 1.00 96.56 83 ASP A C 1
ATOM 661 O O . ASP A 1 83 ? 6.686 -1.468 -15.533 1.00 96.56 83 ASP A O 1
ATOM 665 N N . LEU A 1 84 ? 5.613 -2.604 -13.918 1.00 96.00 84 LEU A N 1
ATOM 666 C CA . LEU A 1 84 ? 4.678 -1.525 -13.584 1.00 96.00 84 LEU A CA 1
ATOM 667 C C . LEU A 1 84 ? 5.412 -0.254 -13.152 1.00 96.00 84 LEU A C 1
ATOM 669 O O . LEU A 1 84 ? 5.128 0.839 -13.645 1.00 96.00 84 LEU A O 1
ATOM 673 N N . VAL A 1 85 ? 6.384 -0.382 -12.248 1.00 96.69 85 VAL A N 1
ATOM 674 C CA . VAL A 1 85 ? 7.149 0.770 -11.759 1.00 96.69 85 VAL A CA 1
ATOM 675 C C . VAL A 1 85 ? 8.004 1.369 -12.876 1.00 96.69 85 VAL A C 1
ATOM 677 O O . VAL A 1 85 ? 8.035 2.592 -13.029 1.00 96.69 85 VAL A O 1
ATOM 680 N N . LEU A 1 86 ? 8.656 0.542 -13.698 1.00 95.25 86 LEU A N 1
ATOM 681 C CA . LEU A 1 86 ? 9.445 1.005 -14.841 1.00 95.25 86 LEU A CA 1
ATOM 682 C C . LEU A 1 86 ? 8.586 1.688 -15.907 1.00 95.25 86 LEU A C 1
ATOM 684 O O . LEU A 1 86 ? 9.033 2.689 -16.465 1.00 95.25 86 LEU A O 1
ATOM 688 N N . ALA A 1 87 ? 7.356 1.229 -16.136 1.00 95.00 87 ALA A N 1
ATOM 689 C CA . ALA A 1 87 ? 6.423 1.875 -17.055 1.00 95.00 87 ALA A CA 1
ATOM 690 C C . ALA A 1 87 ? 6.097 3.315 -16.640 1.00 95.00 87 ALA A C 1
ATOM 692 O O . ALA A 1 87 ? 5.958 4.187 -17.494 1.00 95.00 87 ALA A O 1
ATOM 693 N N . THR A 1 88 ? 6.070 3.608 -15.334 1.00 95.19 88 THR A N 1
ATOM 694 C CA . THR A 1 88 ? 5.914 4.994 -14.860 1.00 95.19 88 THR A CA 1
ATOM 695 C C . THR A 1 88 ? 7.168 5.852 -15.060 1.00 95.19 88 THR A C 1
ATOM 697 O O . THR A 1 88 ? 7.064 7.072 -15.135 1.00 95.19 88 THR A O 1
ATOM 700 N N . ARG A 1 89 ? 8.365 5.253 -15.143 1.00 94.62 89 ARG A N 1
ATOM 701 C CA . ARG A 1 89 ? 9.640 5.982 -15.328 1.00 94.62 89 ARG A CA 1
ATOM 702 C C . ARG A 1 89 ? 10.029 6.164 -16.787 1.00 94.62 89 ARG A C 1
ATOM 704 O O . ARG A 1 89 ? 10.697 7.139 -17.118 1.00 94.62 89 ARG A O 1
ATOM 711 N N . HIS A 1 90 ? 9.629 5.222 -17.630 1.00 94.81 90 HIS A N 1
ATOM 712 C CA . HIS A 1 90 ? 9.882 5.214 -19.065 1.00 94.81 90 HIS A CA 1
ATOM 713 C C . HIS A 1 90 ? 8.560 5.095 -19.834 1.00 94.81 90 HIS A C 1
ATOM 715 O O . HIS A 1 90 ? 8.362 4.126 -20.576 1.00 94.81 90 HIS A O 1
ATOM 721 N N . PRO A 1 91 ? 7.621 6.040 -19.634 1.00 94.00 91 PRO A N 1
ATOM 722 C CA . PRO A 1 91 ? 6.308 5.977 -20.266 1.00 94.00 91 PRO A CA 1
ATOM 723 C C . PRO A 1 91 ? 6.377 6.128 -21.793 1.00 94.00 91 PRO A C 1
ATOM 725 O O . PRO A 1 91 ? 5.424 5.786 -22.478 1.00 94.00 91 PRO A O 1
ATOM 728 N N . ASP A 1 92 ? 7.499 6.615 -22.330 1.00 92.12 92 ASP A N 1
ATOM 729 C CA . ASP A 1 92 ? 7.820 6.711 -23.758 1.00 92.12 92 ASP A CA 1
ATOM 730 C C . ASP A 1 92 ? 7.981 5.350 -24.450 1.00 92.12 92 ASP A C 1
ATOM 732 O O . ASP A 1 92 ? 7.800 5.252 -25.661 1.00 92.12 92 ASP A O 1
ATOM 736 N N . ARG A 1 93 ? 8.279 4.289 -23.690 1.00 89.62 93 ARG A N 1
ATOM 737 C CA . ARG A 1 93 ? 8.379 2.919 -24.220 1.00 89.62 93 ARG A CA 1
ATOM 738 C C . ARG A 1 93 ? 7.021 2.296 -24.538 1.00 89.62 93 ARG A C 1
ATOM 740 O O . ARG A 1 93 ? 6.978 1.213 -25.115 1.00 89.62 93 ARG A O 1
ATOM 747 N N . PHE A 1 94 ? 5.934 2.950 -24.137 1.00 86.88 94 PHE A N 1
ATOM 748 C CA . PHE A 1 94 ? 4.571 2.467 -24.290 1.00 86.88 94 PHE A CA 1
ATOM 749 C C . PHE A 1 94 ? 3.790 3.395 -25.218 1.00 86.88 94 PHE A C 1
ATOM 751 O O . PHE A 1 94 ? 3.937 4.617 -25.185 1.00 86.88 94 PHE A O 1
ATOM 758 N N . GLU A 1 95 ? 2.940 2.807 -26.054 1.00 85.69 95 GLU A N 1
ATOM 759 C CA . GLU A 1 95 ? 2.083 3.570 -26.954 1.00 85.69 95 GLU A CA 1
ATOM 760 C C . GLU A 1 95 ? 1.030 4.385 -26.180 1.00 85.69 95 GLU A C 1
ATOM 762 O O . GLU A 1 95 ? 0.594 4.029 -25.083 1.00 85.69 95 GLU A O 1
ATOM 767 N N . GLY A 1 96 ? 0.578 5.487 -26.781 1.00 86.81 96 GLY A N 1
ATOM 768 C CA . GLY A 1 96 ? -0.507 6.310 -26.252 1.00 86.81 96 GLY A CA 1
ATOM 769 C C . GLY A 1 96 ? -0.040 7.597 -25.576 1.00 86.81 96 GLY A C 1
ATOM 770 O O . GLY A 1 96 ? 0.919 8.240 -25.996 1.00 86.81 96 GLY A O 1
ATOM 771 N N . LYS A 1 97 ? -0.794 8.039 -24.564 1.00 89.75 97 LYS A N 1
ATOM 772 C CA . LYS A 1 97 ? -0.652 9.377 -23.956 1.00 89.75 97 LYS A CA 1
ATOM 773 C C . LYS A 1 97 ? 0.059 9.371 -22.602 1.00 89.75 97 LYS A C 1
ATOM 775 O O . LYS A 1 97 ? 0.147 10.417 -21.967 1.00 89.75 97 LYS A O 1
ATOM 780 N N . LEU A 1 98 ? 0.582 8.225 -22.162 1.00 88.25 98 LEU A N 1
ATOM 781 C CA . LEU A 1 98 ? 1.162 8.070 -20.826 1.00 88.25 98 LEU A CA 1
ATOM 782 C C . LEU A 1 98 ? 2.318 9.052 -20.576 1.00 88.25 98 LEU A C 1
ATOM 784 O O . LEU A 1 98 ? 2.376 9.689 -19.526 1.00 88.25 98 LEU A O 1
ATOM 788 N N . SER A 1 99 ? 3.170 9.253 -21.584 1.00 90.81 99 SER A N 1
ATOM 789 C CA . SER A 1 99 ? 4.286 10.208 -21.559 1.00 90.81 99 SER A CA 1
ATOM 790 C C . SER A 1 99 ? 3.857 11.668 -21.380 1.00 90.81 99 SER A C 1
ATOM 792 O O . SER A 1 99 ? 4.642 12.480 -20.902 1.00 90.81 99 SER A O 1
ATOM 794 N N . HIS A 1 100 ? 2.611 12.010 -21.722 1.00 92.38 100 HIS A N 1
ATOM 795 C CA . HIS A 1 100 ? 2.068 13.359 -21.552 1.00 92.38 100 HIS A CA 1
ATOM 796 C C . HIS A 1 100 ? 1.470 13.574 -20.155 1.00 92.38 100 HIS A C 1
ATOM 798 O O . HIS A 1 100 ? 1.312 14.715 -19.724 1.00 92.38 100 HIS A O 1
ATOM 804 N N . TRP A 1 101 ? 1.107 12.496 -19.456 1.00 92.19 101 TRP A N 1
ATOM 805 C CA . TRP A 1 101 ? 0.460 12.554 -18.143 1.00 92.19 101 TRP A CA 1
ATOM 806 C C . TRP A 1 101 ? 1.447 12.393 -16.990 1.00 92.19 101 TRP A C 1
ATOM 808 O O . TRP A 1 101 ? 1.253 12.988 -15.931 1.00 92.19 101 TRP A O 1
ATOM 818 N N . ILE A 1 102 ? 2.513 11.616 -17.187 1.00 92.06 102 ILE A N 1
ATOM 819 C CA . ILE A 1 102 ? 3.489 11.334 -16.136 1.00 92.06 102 ILE A CA 1
ATOM 820 C C . ILE A 1 102 ? 4.677 12.286 -16.249 1.00 92.06 102 ILE A C 1
ATOM 822 O O . ILE A 1 102 ? 5.504 12.177 -17.149 1.00 92.06 102 ILE A O 1
ATOM 826 N N . ARG A 1 103 ? 4.790 13.198 -15.280 1.00 90.25 103 ARG A N 1
ATOM 827 C CA . ARG A 1 103 ? 5.961 14.076 -15.122 1.00 90.25 103 ARG A CA 1
ATOM 828 C C . ARG A 1 103 ? 7.097 13.408 -14.343 1.00 90.25 103 ARG A C 1
ATOM 830 O O . ARG A 1 103 ? 8.262 13.703 -14.583 1.00 90.25 103 ARG A O 1
ATOM 837 N N . LEU A 1 104 ? 6.750 12.550 -13.386 1.00 90.75 104 LEU A N 1
ATOM 838 C CA . LEU A 1 104 ? 7.679 11.879 -12.484 1.00 90.75 104 LEU A CA 1
ATOM 839 C C . LEU A 1 104 ? 7.166 10.463 -12.208 1.00 90.75 104 LEU A C 1
ATOM 841 O O . LEU A 1 104 ? 6.027 10.295 -11.779 1.00 90.75 104 LEU A O 1
ATOM 845 N N . GLY A 1 105 ? 8.003 9.461 -12.471 1.00 92.94 105 GLY A N 1
ATOM 846 C CA . GLY A 1 105 ? 7.685 8.062 -12.191 1.00 92.94 105 GLY A CA 1
ATOM 847 C C . GLY A 1 105 ? 7.857 7.691 -10.718 1.00 92.94 105 GLY A C 1
ATOM 848 O O . GLY A 1 105 ? 8.505 8.402 -9.949 1.00 92.94 105 GLY A O 1
ATOM 849 N N . ALA A 1 106 ? 7.317 6.537 -10.330 1.00 94.88 106 ALA A N 1
ATOM 850 C CA . ALA A 1 106 ? 7.427 6.020 -8.969 1.00 94.88 106 ALA A CA 1
ATOM 851 C C . ALA A 1 106 ? 8.885 5.694 -8.599 1.00 94.88 106 ALA A C 1
ATOM 853 O O . ALA A 1 106 ? 9.648 5.167 -9.415 1.00 94.88 106 ALA A O 1
ATOM 854 N N . SER A 1 107 ? 9.290 5.953 -7.354 1.00 95.00 107 SER A N 1
ATOM 855 C CA . SER A 1 107 ? 10.644 5.646 -6.872 1.00 95.00 107 SER A CA 1
ATOM 856 C C . SER A 1 107 ? 10.846 4.138 -6.632 1.00 95.00 107 SER A C 1
ATOM 858 O O . SER A 1 107 ? 9.892 3.360 -6.723 1.00 95.00 107 SER A O 1
ATOM 860 N N . PRO A 1 108 ? 12.075 3.663 -6.336 1.00 95.38 108 PRO A N 1
ATOM 861 C CA . PRO A 1 108 ? 12.304 2.265 -5.957 1.00 95.38 108 PRO A CA 1
ATOM 862 C C . PRO A 1 108 ? 11.494 1.830 -4.728 1.00 95.38 108 PRO A C 1
ATOM 864 O O . PRO A 1 108 ? 11.207 0.646 -4.568 1.00 95.38 108 PRO A O 1
ATOM 867 N N . ARG A 1 109 ? 11.071 2.781 -3.882 1.00 95.62 109 ARG A N 1
ATOM 868 C CA . ARG A 1 109 ? 10.181 2.505 -2.749 1.00 95.62 109 ARG A CA 1
ATOM 869 C C . ARG A 1 109 ? 8.805 2.039 -3.215 1.00 95.62 109 ARG A C 1
ATOM 871 O O . ARG A 1 109 ? 8.219 1.210 -2.534 1.00 95.62 109 ARG A O 1
ATOM 878 N N . GLY A 1 110 ? 8.332 2.489 -4.380 1.00 95.69 110 GLY A N 1
ATOM 879 C CA . GLY A 1 110 ? 7.086 2.009 -4.985 1.00 95.69 110 GLY A CA 1
ATOM 880 C C . GLY A 1 110 ? 7.112 0.506 -5.279 1.00 95.69 110 GLY A C 1
ATOM 881 O O . GLY A 1 110 ? 6.145 -0.188 -4.987 1.00 95.69 110 GLY A O 1
ATOM 882 N N . THR A 1 111 ? 8.244 -0.021 -5.761 1.00 97.31 111 THR A N 1
ATOM 883 C CA . THR A 1 111 ? 8.437 -1.468 -5.975 1.00 97.31 111 THR A CA 1
ATOM 884 C C . THR A 1 111 ? 8.305 -2.234 -4.658 1.00 97.31 111 THR A C 1
ATOM 886 O O . THR A 1 111 ? 7.513 -3.167 -4.561 1.00 97.31 111 THR A O 1
ATOM 889 N N . LEU A 1 112 ? 9.030 -1.795 -3.623 1.00 96.50 112 LEU A N 1
ATOM 890 C CA . LEU A 1 112 ? 8.997 -2.421 -2.297 1.00 96.50 112 LEU A CA 1
ATOM 891 C C . LEU A 1 112 ? 7.614 -2.309 -1.637 1.00 96.50 112 LEU A C 1
ATOM 893 O O . LEU A 1 112 ? 7.188 -3.219 -0.930 1.00 96.50 112 LEU A O 1
ATOM 897 N N . ALA A 1 113 ? 6.914 -1.196 -1.864 1.00 96.75 113 ALA A N 1
ATOM 898 C CA . ALA A 1 113 ? 5.581 -0.953 -1.337 1.00 96.75 113 ALA A CA 1
ATOM 899 C C . ALA A 1 113 ? 4.543 -1.898 -1.949 1.00 96.75 113 ALA A C 1
ATOM 901 O O . ALA A 1 113 ? 3.773 -2.507 -1.209 1.00 96.75 113 ALA A O 1
ATOM 902 N N . LEU A 1 114 ? 4.550 -2.048 -3.279 1.00 97.12 114 LEU A N 1
ATOM 903 C CA . LEU A 1 114 ? 3.662 -2.969 -3.993 1.00 97.12 114 LEU A CA 1
ATOM 904 C C . LEU A 1 114 ? 3.875 -4.412 -3.540 1.00 97.12 114 LEU A C 1
ATOM 906 O O . LEU A 1 114 ? 2.915 -5.113 -3.243 1.00 97.12 114 LEU A O 1
ATOM 910 N N . ASP A 1 115 ? 5.132 -4.824 -3.426 1.00 97.12 115 ASP A N 1
ATOM 911 C CA . ASP A 1 115 ? 5.519 -6.156 -2.978 1.00 97.12 115 ASP A CA 1
ATOM 912 C C . ASP A 1 115 ? 5.069 -6.443 -1.528 1.00 97.12 115 ASP A C 1
ATOM 914 O O . ASP A 1 115 ? 4.407 -7.446 -1.245 1.00 97.12 115 ASP A O 1
ATOM 918 N N . ALA A 1 116 ? 5.327 -5.514 -0.601 1.00 96.19 116 ALA A N 1
ATOM 919 C CA . ALA A 1 116 ? 4.873 -5.633 0.784 1.00 96.19 116 ALA A CA 1
ATOM 920 C C . ALA A 1 116 ? 3.339 -5.657 0.908 1.00 96.19 116 ALA A C 1
ATOM 922 O O . ALA A 1 116 ? 2.797 -6.463 1.668 1.00 96.19 116 ALA A O 1
ATOM 923 N N . ALA A 1 117 ? 2.637 -4.798 0.162 1.00 96.56 117 ALA A N 1
ATOM 924 C CA . ALA A 1 117 ? 1.179 -4.741 0.164 1.00 96.56 117 ALA A CA 1
ATOM 925 C C . ALA A 1 117 ? 0.554 -6.004 -0.445 1.00 96.56 117 ALA A C 1
ATOM 927 O O . ALA A 1 117 ? -0.410 -6.529 0.111 1.00 96.56 117 ALA A O 1
ATOM 928 N N . ALA A 1 118 ? 1.122 -6.528 -1.535 1.00 96.75 118 ALA A N 1
ATOM 929 C CA . ALA A 1 118 ? 0.654 -7.751 -2.179 1.00 96.75 118 ALA A CA 1
ATOM 930 C C . ALA A 1 118 ? 0.766 -8.964 -1.245 1.00 96.75 118 ALA A C 1
ATOM 932 O O . ALA A 1 118 ? -0.204 -9.706 -1.099 1.00 96.75 118 ALA A O 1
ATOM 933 N N . ARG A 1 119 ? 1.900 -9.134 -0.548 1.00 97.44 119 ARG A N 1
ATOM 934 C CA . ARG A 1 119 ? 2.057 -10.212 0.446 1.00 97.44 119 ARG A CA 1
ATOM 935 C C . ARG A 1 119 ? 1.115 -10.054 1.633 1.00 97.44 119 ARG A C 1
ATOM 937 O O . ARG A 1 119 ? 0.509 -11.030 2.058 1.00 97.44 119 ARG A O 1
ATOM 944 N N . ALA A 1 120 ? 0.951 -8.837 2.153 1.00 97.25 120 ALA A N 1
ATOM 945 C CA . ALA A 1 120 ? 0.006 -8.587 3.241 1.00 97.25 120 ALA A CA 1
ATOM 946 C C . ALA A 1 120 ? -1.439 -8.901 2.820 1.00 97.25 120 ALA A C 1
ATOM 948 O O . ALA A 1 120 ? -2.177 -9.526 3.575 1.00 97.25 120 ALA A O 1
ATOM 949 N N . HIS A 1 121 ? -1.826 -8.525 1.598 1.00 96.62 121 HIS A N 1
ATOM 950 C CA . HIS A 1 121 ? -3.131 -8.856 1.035 1.00 96.62 121 HIS A CA 1
ATOM 951 C C . HIS A 1 121 ? -3.303 -10.369 0.851 1.00 96.62 121 HIS A C 1
ATOM 953 O O . HIS A 1 121 ? -4.349 -10.904 1.194 1.00 96.62 121 HIS A O 1
ATOM 959 N N . ALA A 1 122 ? -2.280 -11.072 0.360 1.00 96.94 122 ALA A N 1
ATOM 960 C CA . ALA A 1 122 ? -2.307 -12.526 0.225 1.00 96.94 122 ALA A CA 1
ATOM 961 C C . ALA A 1 122 ? -2.405 -13.252 1.576 1.00 96.94 122 ALA A C 1
ATOM 963 O O . ALA A 1 122 ? -3.045 -14.285 1.649 1.00 96.94 122 ALA A O 1
ATOM 964 N N . TRP A 1 123 ? -1.802 -12.717 2.642 1.00 97.69 123 TRP A N 1
ATOM 965 C CA . TRP A 1 123 ? -1.905 -13.286 3.991 1.00 97.69 123 TRP A CA 1
ATOM 966 C C . TRP A 1 123 ? -3.297 -13.117 4.619 1.00 97.69 123 TRP A C 1
ATOM 968 O O . TRP A 1 123 ? -3.706 -13.931 5.442 1.00 97.69 123 TRP A O 1
ATOM 978 N N . LEU A 1 124 ? -4.000 -12.030 4.277 1.00 95.88 124 LEU A N 1
ATOM 979 C CA . LEU A 1 124 ? -5.329 -11.713 4.812 1.00 95.88 124 LEU A CA 1
ATOM 980 C C . LEU A 1 124 ? -6.469 -12.504 4.152 1.00 95.88 124 LEU A C 1
ATOM 982 O O . LEU A 1 124 ? -7.556 -12.548 4.729 1.00 95.88 124 LEU A O 1
ATOM 986 N N . ASN A 1 125 ? -6.244 -13.062 2.958 1.00 90.62 125 ASN A N 1
ATOM 987 C CA . ASN A 1 125 ? -7.225 -13.842 2.195 1.00 90.62 125 ASN A CA 1
ATOM 988 C C . ASN A 1 125 ? -6.952 -15.343 2.313 1.00 90.62 125 ASN A C 1
ATOM 990 O O . ASN A 1 125 ? -7.944 -16.103 2.324 1.00 90.62 125 ASN A O 1
#

Mean predicted aligned error: 7.33 Å

Solvent-accessible surface area (backbone atoms only — not comparable to full-atom values): 7931 Å² total; per-residue (Å²): 132,76,96,80,67,91,68,86,74,75,75,75,53,68,82,58,53,64,71,52,82,73,88,82,88,84,76,85,70,55,72,69,54,49,51,49,51,54,51,48,57,54,48,56,74,70,44,86,77,73,81,73,75,83,74,81,56,69,66,57,57,56,48,49,54,51,54,34,67,68,54,83,74,56,70,69,57,55,49,47,47,48,49,57,38,45,43,45,62,45,26,77,83,45,87,81,64,52,53,81,72,51,90,70,42,62,56,77,56,51,43,56,35,52,54,54,50,50,33,48,52,60,68,76,106

Secondary structure (DSSP, 8-state):
--TT--S--PPPPHHHHTTSS-----PPPPHHHHHHHHHHHHHHHH-TT--PPPPPPHHHHHHHHHHHHHPPPPHHHHHHHHHHHHHHH-GGGSSSSHHHH-SSPPPHHHHHHHHHHHHHHHHH-

Radius of gyration: 21.15 Å; Cα contacts (8 Å, |Δi|>4): 50; chains: 1; bounding box: 39×46×58 Å